Protein AF-A0AAX2ADD1-F1 (afdb_monomer_lite)

Structure (mmCIF, N/CA/C/O backbone):
data_AF-A0AAX2ADD1-F1
#
_entry.id   AF-A0AAX2ADD1-F1
#
loop_
_atom_site.group_PDB
_atom_site.id
_atom_site.type_symbol
_atom_site.label_atom_id
_atom_site.label_alt_id
_atom_site.label_comp_id
_atom_site.label_asym_id
_atom_site.label_entity_id
_atom_site.label_seq_id
_atom_site.pdbx_PDB_ins_code
_atom_site.Cartn_x
_atom_site.Cartn_y
_atom_site.Cartn_z
_atom_site.occupancy
_atom_site.B_iso_or_equiv
_atom_site.auth_seq_id
_atom_site.auth_comp_id
_atom_site.auth_asym_id
_atom_site.auth_atom_id
_atom_site.pdbx_PDB_model_num
ATOM 1 N N . MET A 1 1 ? -3.165 7.333 -12.912 1.00 84.62 1 MET A N 1
ATOM 2 C CA . MET A 1 1 ? -3.119 6.633 -11.613 1.00 84.62 1 MET A CA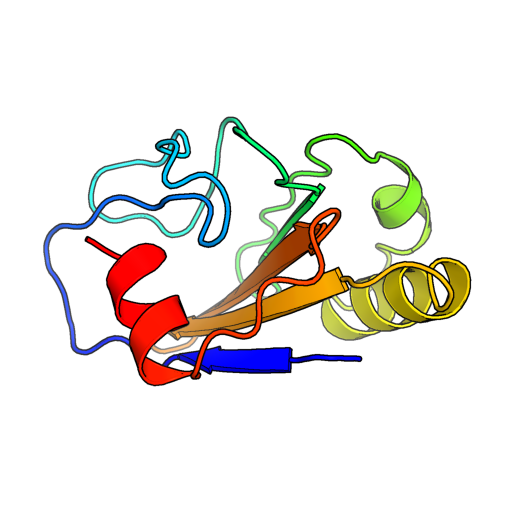 1
ATOM 3 C C . MET A 1 1 ? -4.334 7.011 -10.775 1.00 84.62 1 MET A C 1
ATOM 5 O O . MET A 1 1 ? -4.574 8.200 -10.588 1.00 84.62 1 MET A O 1
ATOM 9 N N . ASN A 1 2 ? -5.094 6.024 -10.297 1.00 89.06 2 ASN A N 1
ATOM 10 C CA . ASN A 1 2 ? -6.143 6.224 -9.296 1.00 89.06 2 ASN A CA 1
ATOM 11 C C . ASN A 1 2 ? -5.482 6.269 -7.910 1.00 89.06 2 ASN A C 1
ATOM 13 O O . ASN A 1 2 ? -5.064 5.235 -7.395 1.00 89.06 2 ASN A O 1
ATOM 17 N N . LYS A 1 3 ? -5.314 7.474 -7.355 1.00 94.56 3 LYS A N 1
ATOM 18 C CA . LYS A 1 3 ? -4.588 7.696 -6.101 1.00 94.56 3 LYS A CA 1
ATOM 19 C C . LYS A 1 3 ? -5.454 8.406 -5.071 1.00 94.56 3 LYS A C 1
ATOM 21 O O . LYS A 1 3 ? -6.091 9.409 -5.396 1.00 94.56 3 LYS A O 1
ATOM 26 N N . ILE A 1 4 ? -5.371 7.958 -3.824 1.00 95.81 4 ILE A N 1
ATOM 27 C CA . ILE A 1 4 ? -5.872 8.686 -2.656 1.00 95.81 4 ILE A CA 1
ATOM 28 C C . ILE A 1 4 ? -4.719 9.078 -1.730 1.00 95.81 4 ILE A C 1
ATOM 30 O O . ILE A 1 4 ? -3.704 8.390 -1.677 1.00 95.81 4 ILE A O 1
ATOM 34 N N . VAL A 1 5 ? -4.885 10.177 -0.995 1.00 95.81 5 VAL A N 1
ATOM 35 C CA . VAL A 1 5 ? -3.906 10.653 -0.009 1.00 95.81 5 VAL A CA 1
ATOM 36 C C . VAL A 1 5 ? -4.578 10.685 1.357 1.00 95.81 5 VAL A C 1
ATOM 38 O O . VAL A 1 5 ? -5.594 11.362 1.520 1.00 95.81 5 VAL A O 1
ATOM 41 N N . ILE A 1 6 ? -4.006 9.984 2.331 1.00 94.31 6 ILE A N 1
ATOM 42 C CA . ILE A 1 6 ? -4.477 9.942 3.716 1.00 94.31 6 ILE A CA 1
ATOM 43 C C . ILE A 1 6 ? -3.420 10.600 4.601 1.00 94.31 6 ILE A C 1
ATOM 45 O O . ILE A 1 6 ? -2.219 10.355 4.484 1.00 94.31 6 ILE A O 1
ATOM 49 N N . LYS A 1 7 ? -3.895 11.455 5.504 1.00 92.00 7 LYS A N 1
ATOM 50 C CA . LYS A 1 7 ? -3.076 12.139 6.508 1.00 92.00 7 LYS A CA 1
ATOM 51 C C . LYS A 1 7 ? -3.562 11.694 7.880 1.00 92.00 7 LYS A C 1
ATOM 53 O O . LYS A 1 7 ? -4.427 12.373 8.449 1.00 92.00 7 LYS A O 1
ATOM 58 N N . PRO A 1 8 ? -3.107 10.527 8.369 1.00 83.75 8 PRO A N 1
ATOM 59 C CA . PRO A 1 8 ? -3.627 9.961 9.599 1.00 83.75 8 PRO A CA 1
ATOM 60 C C . PRO A 1 8 ? -3.418 10.949 10.750 1.00 83.75 8 PRO A C 1
ATOM 62 O O . PRO A 1 8 ? -2.361 11.557 10.917 1.00 83.75 8 PRO A O 1
ATOM 65 N N . LYS A 1 9 ? -4.457 11.140 11.564 1.00 78.38 9 LYS A N 1
ATOM 66 C CA . LYS A 1 9 ? -4.306 11.847 12.843 1.00 78.38 9 LYS A CA 1
ATOM 67 C C . LYS A 1 9 ? -3.517 10.929 13.765 1.00 78.38 9 LYS A C 1
ATOM 69 O O . LYS A 1 9 ? -3.833 9.748 13.797 1.00 78.38 9 LYS A O 1
ATOM 74 N N . SER A 1 10 ? -2.553 11.460 14.521 1.00 64.19 10 SER A N 1
ATOM 75 C CA . SER A 1 10 ? -1.634 10.672 15.357 1.00 64.19 10 SER A CA 1
ATOM 76 C C . SER A 1 10 ? -2.328 9.530 16.121 1.00 64.19 10 SER A C 1
ATOM 78 O O . SER A 1 10 ? -2.942 9.714 17.176 1.00 64.19 10 SER A O 1
ATOM 80 N N . GLN A 1 11 ? -2.243 8.322 15.565 1.00 65.38 11 GLN A N 1
ATOM 81 C CA . GLN A 1 11 ? -2.811 7.110 16.137 1.00 65.38 11 GLN A CA 1
ATOM 82 C C . GLN A 1 11 ? -1.681 6.332 16.797 1.00 65.38 11 GLN A C 1
ATOM 84 O O . GLN A 1 11 ? -0.681 6.002 16.175 1.00 65.38 11 GLN A O 1
ATOM 89 N N . LYS A 1 12 ? -1.834 6.042 18.095 1.00 72.00 12 LYS A N 1
ATOM 90 C CA . LYS A 1 12 ? -0.834 5.267 18.847 1.00 72.00 12 LYS A CA 1
ATOM 91 C C . LYS A 1 12 ? -0.857 3.778 18.510 1.00 72.00 12 LYS A C 1
ATOM 93 O O . LYS A 1 12 ? 0.121 3.102 18.810 1.00 72.00 12 LYS A O 1
ATOM 98 N N . LYS A 1 13 ? -1.986 3.278 17.989 1.00 87.94 13 LYS A N 1
ATOM 99 C CA . LYS A 1 13 ? -2.156 1.897 17.546 1.00 87.94 13 LYS A CA 1
ATOM 100 C C . LYS A 1 13 ? -3.119 1.793 16.370 1.00 87.94 13 LYS A C 1
ATOM 102 O O . LYS A 1 13 ? -4.183 2.405 16.445 1.00 87.94 13 LYS A O 1
ATOM 107 N N . PHE A 1 14 ? -2.759 1.004 15.365 1.00 91.75 14 PHE A N 1
ATOM 108 C CA . PHE A 1 14 ? -3.601 0.669 14.220 1.00 91.75 14 PHE A CA 1
ATOM 109 C C . PHE A 1 14 ? -3.172 -0.661 13.581 1.00 91.75 14 PHE A C 1
ATOM 111 O O . PHE A 1 14 ? -2.089 -1.188 13.830 1.00 91.75 14 PHE A O 1
ATOM 118 N N . SER A 1 15 ? -4.035 -1.217 12.745 1.00 93.56 15 SER A N 1
ATOM 119 C CA . SER A 1 15 ? -3.746 -2.329 11.841 1.00 93.56 15 SER A CA 1
ATOM 120 C C . SER A 1 15 ? -4.143 -1.949 10.420 1.00 93.56 15 SER A C 1
ATOM 122 O O . SER A 1 15 ? -5.120 -1.222 10.221 1.00 93.56 15 SER A O 1
ATOM 124 N N . LEU A 1 16 ? -3.409 -2.475 9.444 1.00 95.12 16 LEU A N 1
ATOM 125 C CA . LEU A 1 16 ? -3.694 -2.258 8.031 1.00 95.12 16 LEU A CA 1
ATOM 126 C C . LEU A 1 16 ? -4.516 -3.410 7.445 1.00 95.12 16 LEU A C 1
ATOM 128 O O . LEU A 1 16 ? -4.390 -4.565 7.858 1.00 95.12 16 LEU A O 1
ATOM 132 N N . TYR A 1 17 ? -5.381 -3.095 6.486 1.00 96.31 17 TYR A N 1
ATOM 133 C CA . TYR A 1 17 ? -6.272 -4.057 5.837 1.00 96.31 17 TYR A CA 1
ATOM 134 C C . TYR A 1 17 ? -6.395 -3.766 4.344 1.00 96.31 17 TYR A C 1
ATOM 136 O O . TYR A 1 17 ? -6.385 -2.611 3.937 1.00 96.31 17 TYR A O 1
ATOM 144 N N . CYS A 1 18 ? -6.608 -4.789 3.519 1.00 95.69 18 CYS A N 1
ATOM 145 C CA . CYS A 1 18 ? -6.989 -4.580 2.124 1.00 95.69 18 CYS A CA 1
ATOM 146 C C . CYS A 1 18 ? -8.352 -3.849 2.052 1.00 95.69 18 CYS A C 1
ATOM 148 O O . CYS A 1 18 ? -9.336 -4.355 2.602 1.00 95.69 18 CYS A O 1
ATOM 150 N N . PRO A 1 19 ? -8.474 -2.702 1.354 1.00 95.75 19 PRO A N 1
ATOM 151 C CA . PRO A 1 19 ? -9.737 -1.956 1.279 1.00 95.75 19 PRO A CA 1
ATOM 152 C C . PRO A 1 19 ? -10.878 -2.713 0.581 1.00 95.75 19 PRO A C 1
ATOM 154 O O . PRO A 1 19 ? -12.058 -2.477 0.866 1.00 95.75 19 PRO A O 1
ATOM 157 N N . PHE A 1 20 ? -10.531 -3.619 -0.337 1.00 95.12 20 PHE A N 1
ATOM 158 C CA . PHE A 1 20 ? -11.492 -4.360 -1.154 1.00 95.12 20 PHE A CA 1
ATOM 159 C C . PHE A 1 20 ? -11.946 -5.656 -0.483 1.00 95.12 20 PHE A C 1
ATOM 161 O O . PHE A 1 20 ? -13.148 -5.902 -0.402 1.00 95.12 20 PHE A O 1
ATOM 168 N N . THR A 1 21 ? -11.014 -6.442 0.065 1.00 94.50 21 THR A N 1
ATOM 169 C CA . THR A 1 21 ? -11.327 -7.751 0.665 1.00 94.50 21 THR A CA 1
ATOM 170 C C . THR A 1 21 ? -11.513 -7.696 2.181 1.00 94.50 21 THR A C 1
ATOM 172 O O . THR A 1 21 ? -12.055 -8.631 2.770 1.00 94.50 21 THR A O 1
ATOM 175 N N . ASN A 1 22 ? -11.114 -6.590 2.825 1.00 93.25 22 ASN A N 1
ATOM 176 C CA . ASN A 1 22 ? -11.150 -6.403 4.275 1.00 93.25 22 ASN A CA 1
ATOM 177 C C . ASN A 1 22 ? -10.267 -7.407 5.053 1.00 93.25 22 ASN A C 1
ATOM 179 O O . ASN A 1 22 ? -10.435 -7.583 6.263 1.00 93.25 22 ASN A O 1
ATOM 183 N N . GLU A 1 23 ? -9.330 -8.064 4.367 1.00 95.12 23 GLU A N 1
ATOM 184 C CA . GLU A 1 23 ? -8.340 -8.958 4.965 1.00 95.12 23 GLU A CA 1
ATOM 185 C C . GLU A 1 23 ? -7.229 -8.161 5.641 1.00 95.12 23 GLU A C 1
ATOM 187 O O . GLU A 1 23 ? -6.811 -7.115 5.145 1.00 95.12 23 GLU A O 1
ATOM 192 N N . LYS A 1 24 ? -6.775 -8.641 6.803 1.00 94.81 24 LYS A N 1
ATOM 193 C CA . LYS A 1 24 ? -5.728 -7.981 7.585 1.00 94.81 24 LYS A CA 1
ATOM 194 C C . LYS A 1 24 ? -4.374 -8.171 6.902 1.00 94.81 24 LYS A C 1
ATOM 196 O O . LYS A 1 24 ? -4.008 -9.300 6.592 1.00 94.81 24 LYS A O 1
ATOM 201 N N . LEU A 1 25 ? -3.642 -7.077 6.733 1.00 94.44 25 LEU A N 1
ATOM 202 C CA . LEU A 1 25 ? -2.246 -7.071 6.302 1.00 94.44 25 LEU A CA 1
ATOM 203 C C . LEU A 1 25 ? -1.364 -7.302 7.533 1.00 94.44 25 LEU A C 1
ATOM 205 O O . LEU A 1 25 ? -1.709 -6.886 8.647 1.00 94.44 25 LEU A O 1
ATOM 209 N N . TYR A 1 26 ? -0.248 -8.000 7.364 1.00 91.62 26 TYR A N 1
ATOM 210 C CA . TYR A 1 26 ? 0.658 -8.253 8.475 1.00 91.62 26 TYR A CA 1
ATOM 211 C C . TYR A 1 26 ? 1.568 -7.039 8.673 1.00 91.62 26 TYR A C 1
ATOM 213 O O . TYR A 1 26 ? 2.537 -6.845 7.945 1.00 91.62 26 TYR A O 1
ATOM 221 N N . ASN A 1 27 ? 1.226 -6.205 9.652 1.00 92.25 27 ASN A N 1
ATOM 222 C CA . ASN A 1 27 ? 1.986 -5.031 10.066 1.00 92.25 27 ASN A CA 1
ATOM 223 C C . ASN A 1 27 ? 2.096 -4.986 11.599 1.00 92.25 27 ASN A C 1
ATOM 225 O O . ASN A 1 27 ? 1.231 -5.516 12.308 1.00 92.25 27 ASN A O 1
ATOM 229 N N . ASP A 1 28 ? 3.136 -4.332 12.115 1.00 88.44 28 ASP A N 1
ATOM 230 C CA . ASP A 1 28 ? 3.217 -4.023 13.544 1.00 88.44 28 ASP A CA 1
ATOM 231 C C . ASP A 1 28 ? 2.129 -3.012 13.928 1.00 88.44 28 ASP A C 1
ATOM 233 O O . ASP A 1 28 ? 1.802 -2.116 13.152 1.00 88.44 28 ASP A O 1
ATOM 237 N N . ASP A 1 29 ? 1.615 -3.117 15.159 1.00 81.94 29 ASP A N 1
ATOM 238 C CA . ASP A 1 29 ? 0.485 -2.352 15.727 1.00 81.94 29 ASP A CA 1
ATOM 239 C C . ASP A 1 29 ? 0.615 -0.812 15.664 1.00 81.94 29 ASP A C 1
ATOM 241 O O . ASP A 1 29 ? -0.245 -0.108 16.180 1.00 81.94 29 ASP A O 1
ATOM 245 N N . SER A 1 30 ? 1.686 -0.266 15.102 1.00 84.44 30 SER A N 1
ATOM 246 C CA . SER A 1 30 ? 1.964 1.164 14.963 1.00 84.44 30 SER A CA 1
ATOM 247 C C . SER A 1 30 ? 2.907 1.459 13.791 1.00 84.44 30 SER A C 1
ATOM 249 O O . SER A 1 30 ? 3.606 2.468 13.819 1.00 84.44 30 SER A O 1
ATOM 251 N N . SER A 1 31 ? 2.991 0.550 12.820 1.00 88.31 31 SER A N 1
ATOM 252 C CA . SER A 1 31 ? 3.866 0.667 11.656 1.00 88.31 31 SER A CA 1
ATOM 253 C C . SER A 1 31 ? 3.048 0.612 10.376 1.00 88.31 31 SER A C 1
ATOM 255 O O . SER A 1 31 ? 2.115 -0.187 10.256 1.00 88.31 31 SER A O 1
ATOM 257 N N . PHE A 1 32 ? 3.422 1.457 9.421 1.00 90.81 32 PHE A N 1
ATOM 258 C CA . PHE A 1 32 ? 2.900 1.417 8.060 1.00 90.81 32 PHE A CA 1
ATOM 259 C C . PHE A 1 32 ? 3.658 0.419 7.168 1.00 90.81 32 PHE A C 1
ATOM 261 O O . PHE A 1 32 ? 3.257 0.190 6.032 1.00 90.81 32 PHE A O 1
ATOM 268 N N . GLU A 1 33 ? 4.716 -0.212 7.679 1.00 90.38 33 GLU A N 1
ATOM 269 C CA . GLU A 1 33 ? 5.433 -1.283 6.986 1.00 90.38 33 GLU A CA 1
ATOM 270 C C . GLU A 1 33 ? 4.595 -2.568 6.967 1.00 90.38 33 GLU A C 1
ATOM 272 O O . GLU A 1 33 ? 4.166 -3.064 8.014 1.00 90.38 33 GLU A O 1
ATOM 277 N N . ILE A 1 34 ? 4.366 -3.116 5.773 1.00 90.44 34 ILE A N 1
ATOM 278 C CA . ILE A 1 34 ? 3.656 -4.384 5.582 1.00 90.44 34 ILE A CA 1
ATOM 279 C C . ILE A 1 34 ? 4.684 -5.487 5.373 1.00 90.44 34 ILE A C 1
ATOM 281 O O . ILE A 1 34 ? 5.342 -5.541 4.343 1.00 90.44 34 ILE A O 1
ATOM 285 N N . TYR A 1 35 ? 4.789 -6.392 6.337 1.00 85.94 35 TYR A N 1
ATOM 286 C CA . TYR A 1 35 ? 5.707 -7.529 6.285 1.00 85.94 35 TYR A CA 1
ATOM 287 C C . TYR A 1 35 ? 5.143 -8.718 5.495 1.00 85.94 35 TYR A C 1
ATOM 289 O O . TYR A 1 35 ? 5.906 -9.573 5.054 1.00 85.94 35 TYR A O 1
ATOM 297 N N . GLU A 1 36 ? 3.816 -8.805 5.360 1.00 86.19 36 GLU A N 1
ATOM 298 C CA . GLU A 1 36 ? 3.137 -9.801 4.525 1.00 86.19 36 GLU A CA 1
ATOM 299 C C . GLU A 1 36 ? 1.791 -9.251 4.025 1.00 86.19 36 GLU A C 1
ATOM 301 O O . GLU A 1 36 ? 0.970 -8.740 4.799 1.00 86.19 36 GLU A O 1
ATOM 306 N N . GLY A 1 37 ? 1.575 -9.352 2.715 1.00 86.62 37 GLY A N 1
ATOM 307 C CA . GLY A 1 37 ? 0.339 -8.952 2.052 1.00 86.62 37 GLY A CA 1
ATOM 308 C C . GLY A 1 37 ? -0.829 -9.919 2.265 1.00 86.62 37 GLY A C 1
ATOM 309 O O . GLY A 1 37 ? -0.649 -11.082 2.610 1.00 86.62 37 GLY A O 1
ATOM 310 N N . ALA A 1 38 ? -2.049 -9.446 2.008 1.00 89.44 38 ALA A N 1
ATOM 311 C CA . ALA A 1 38 ? -3.261 -10.264 1.967 1.00 89.44 38 ALA A CA 1
ATOM 312 C C . ALA A 1 38 ? -4.286 -9.666 0.989 1.00 89.44 38 ALA A C 1
ATOM 314 O O . ALA A 1 38 ? -4.260 -8.463 0.705 1.00 89.44 38 ALA A O 1
ATOM 315 N N . GLY A 1 39 ? -5.202 -10.497 0.490 1.00 90.31 39 GLY A N 1
ATOM 316 C CA . GLY A 1 39 ? -6.190 -10.099 -0.511 1.00 90.31 39 GLY A CA 1
ATOM 317 C C . GLY A 1 39 ? -5.550 -9.569 -1.788 1.00 90.31 39 GLY A C 1
ATOM 318 O O . GLY A 1 39 ? -4.553 -10.104 -2.268 1.00 90.31 39 GLY A O 1
ATOM 319 N N . ASN A 1 40 ? -6.090 -8.468 -2.303 1.00 92.00 40 ASN A N 1
ATOM 320 C CA . ASN A 1 40 ? -5.651 -7.877 -3.568 1.00 92.00 40 ASN A CA 1
ATOM 321 C C . ASN A 1 40 ? -4.457 -6.924 -3.409 1.00 92.00 40 ASN A C 1
ATOM 323 O O . ASN A 1 40 ? -4.337 -5.935 -4.130 1.00 92.00 40 ASN A O 1
ATOM 327 N N . TYR A 1 41 ? -3.617 -7.159 -2.409 1.00 93.88 41 TYR A N 1
ATOM 328 C CA . TYR A 1 41 ? -2.411 -6.381 -2.175 1.00 93.88 41 TYR A CA 1
ATOM 329 C C . TYR A 1 41 ? -1.374 -6.633 -3.279 1.00 93.88 41 TYR A C 1
ATOM 331 O O . TYR A 1 41 ? -1.122 -7.781 -3.651 1.00 93.88 41 TYR A O 1
ATOM 339 N N . LEU A 1 42 ? -0.786 -5.551 -3.794 1.00 93.56 42 LEU A N 1
ATOM 340 C CA . LEU A 1 42 ? 0.233 -5.594 -4.840 1.00 93.56 42 LEU A CA 1
ATOM 341 C C . LEU A 1 42 ? 1.608 -5.225 -4.304 1.00 93.56 42 LEU A C 1
ATOM 343 O O . LEU A 1 42 ? 2.535 -5.981 -4.532 1.00 93.56 42 LEU A O 1
ATOM 347 N N . PHE A 1 43 ? 1.743 -4.089 -3.620 1.00 93.25 43 PHE A N 1
ATOM 348 C CA . PHE A 1 43 ? 3.037 -3.597 -3.145 1.00 93.25 43 PHE A CA 1
ATOM 349 C C . PHE A 1 43 ? 2.884 -2.620 -1.979 1.00 93.25 43 PHE A C 1
ATOM 351 O O . PHE A 1 43 ? 1.827 -1.996 -1.813 1.00 93.25 43 PHE A O 1
ATOM 358 N N . SER A 1 44 ? 3.972 -2.407 -1.241 1.00 92.38 44 SER A N 1
ATOM 359 C CA . SER A 1 44 ? 4.150 -1.267 -0.348 1.00 92.38 44 SER A CA 1
ATOM 360 C C . SER A 1 44 ? 5.570 -0.723 -0.402 1.00 92.38 44 SER A C 1
ATOM 362 O O . SER A 1 44 ? 6.542 -1.462 -0.540 1.00 92.38 44 SER A O 1
ATOM 364 N N . ILE A 1 45 ? 5.691 0.599 -0.368 1.00 90.94 45 ILE A N 1
ATOM 365 C CA . ILE A 1 45 ? 6.949 1.296 -0.620 1.00 90.94 45 ILE A CA 1
ATOM 366 C C . ILE A 1 45 ? 7.024 2.533 0.273 1.00 90.94 45 ILE A C 1
ATOM 368 O O . ILE A 1 45 ? 6.035 3.245 0.417 1.00 90.94 45 ILE A O 1
ATOM 372 N N . CYS A 1 46 ? 8.195 2.812 0.832 1.00 88.31 46 CYS A N 1
ATOM 373 C CA . CYS A 1 46 ? 8.488 4.005 1.621 1.00 88.31 46 CYS A CA 1
ATOM 374 C C . CYS A 1 46 ? 9.672 4.753 1.006 1.00 88.31 46 CYS A C 1
ATOM 376 O O . CYS A 1 46 ? 10.723 4.156 0.767 1.00 88.31 46 CYS A O 1
ATOM 378 N N . GLU A 1 47 ? 9.518 6.051 0.749 1.00 80.12 47 GLU A N 1
ATOM 379 C CA . GLU A 1 47 ? 10.576 6.860 0.120 1.00 80.12 47 GLU A CA 1
ATOM 380 C C . GLU A 1 47 ? 11.707 7.151 1.111 1.00 80.12 47 GLU A C 1
ATOM 382 O O . GLU A 1 47 ? 12.875 6.931 0.791 1.00 80.12 47 GLU A O 1
ATOM 387 N N . ASP A 1 48 ? 11.368 7.545 2.336 1.00 73.50 48 ASP A N 1
ATOM 388 C CA . ASP A 1 48 ? 12.346 8.039 3.312 1.00 73.50 48 ASP A CA 1
ATOM 389 C C . ASP A 1 48 ? 12.979 6.929 4.166 1.00 73.50 48 ASP A C 1
ATOM 391 O O . ASP A 1 48 ? 14.139 7.025 4.575 1.00 73.50 48 ASP A O 1
ATOM 395 N N . CYS A 1 49 ? 12.252 5.832 4.390 1.00 71.81 49 CYS A N 1
ATOM 396 C CA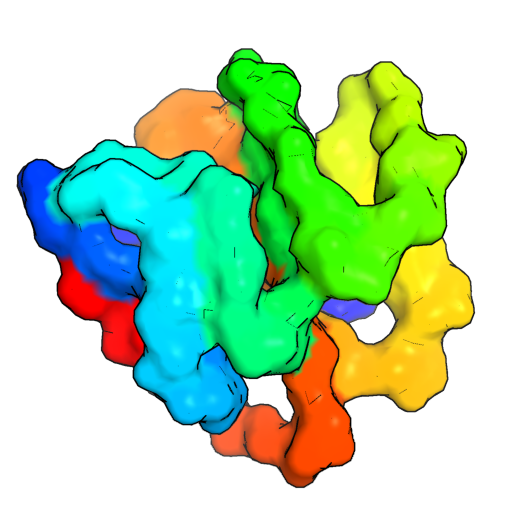 . CYS A 1 49 ? 12.676 4.744 5.272 1.00 71.81 49 CYS A CA 1
ATOM 397 C C . CYS A 1 49 ? 13.283 3.526 4.552 1.00 71.81 49 CYS A C 1
ATOM 399 O O . CYS A 1 49 ? 13.654 2.553 5.208 1.00 71.81 49 CYS A O 1
ATOM 401 N N . LEU A 1 50 ? 13.439 3.580 3.218 1.00 69.94 50 LEU A N 1
ATOM 402 C CA . LEU A 1 50 ? 13.986 2.498 2.371 1.00 69.94 50 LEU A CA 1
ATOM 403 C C . LEU A 1 50 ? 13.241 1.156 2.503 1.00 69.94 50 LEU A C 1
ATOM 405 O O . LEU A 1 50 ? 13.791 0.100 2.183 1.00 69.94 50 LEU A O 1
ATOM 409 N N . PHE A 1 51 ? 11.997 1.196 2.979 1.00 77.94 51 PHE A N 1
ATOM 410 C CA . PHE A 1 51 ? 11.140 0.026 3.069 1.00 77.94 51 PHE A CA 1
ATOM 411 C C . PHE A 1 51 ? 10.505 -0.271 1.709 1.00 77.94 51 PHE A C 1
ATOM 413 O O . PHE A 1 51 ? 9.995 0.628 1.036 1.00 77.94 51 PHE A O 1
ATOM 420 N N . PHE A 1 52 ? 10.522 -1.541 1.319 1.00 80.50 52 PHE A N 1
ATOM 421 C CA . PHE A 1 52 ? 9.962 -2.006 0.062 1.00 80.50 52 PHE A CA 1
ATOM 422 C C . PHE A 1 52 ? 9.463 -3.443 0.216 1.00 80.50 52 PHE A C 1
ATOM 424 O O . PHE A 1 52 ? 10.195 -4.308 0.701 1.00 80.50 52 PHE A O 1
ATOM 431 N N . ASP A 1 53 ? 8.247 -3.687 -0.256 1.00 81.75 53 ASP A N 1
ATOM 432 C CA . ASP A 1 53 ? 7.643 -5.004 -0.383 1.00 81.75 53 ASP A CA 1
ATOM 433 C C . ASP A 1 53 ? 6.885 -5.091 -1.716 1.00 81.75 53 ASP A C 1
ATOM 435 O O . ASP A 1 53 ? 5.967 -4.309 -1.980 1.00 81.75 53 ASP A O 1
ATOM 439 N N . ALA A 1 54 ? 7.278 -6.039 -2.570 1.00 75.94 54 ALA A N 1
ATOM 440 C CA . ALA A 1 54 ? 6.675 -6.252 -3.886 1.00 75.94 54 ALA A CA 1
ATOM 441 C C . ALA A 1 54 ? 5.400 -7.110 -3.853 1.00 75.94 54 ALA A C 1
ATOM 443 O O . ALA A 1 54 ? 4.875 -7.445 -4.913 1.00 75.94 54 ALA A O 1
ATOM 444 N N . GLY A 1 55 ? 4.909 -7.482 -2.664 1.00 77.56 55 GLY A N 1
ATOM 445 C CA . GLY A 1 55 ? 3.685 -8.253 -2.478 1.00 77.56 55 GLY A CA 1
ATOM 446 C C . GLY A 1 55 ? 3.520 -9.422 -3.445 1.00 77.56 55 GLY A C 1
ATOM 447 O O . GLY A 1 55 ? 4.287 -10.379 -3.420 1.00 77.56 55 GLY A O 1
ATOM 448 N N . ASN A 1 56 ? 2.476 -9.353 -4.274 1.00 68.19 56 ASN A N 1
ATOM 449 C CA . ASN A 1 56 ? 2.152 -10.381 -5.267 1.00 68.19 56 ASN A CA 1
ATOM 450 C C . ASN A 1 56 ? 2.706 -10.068 -6.673 1.00 68.19 56 ASN A C 1
ATOM 452 O O . ASN A 1 56 ? 2.369 -10.777 -7.626 1.00 68.19 56 ASN A O 1
ATOM 456 N N . ASN A 1 57 ? 3.486 -8.994 -6.841 1.00 68.94 57 ASN A N 1
ATOM 457 C CA . ASN A 1 57 ? 4.002 -8.567 -8.137 1.00 68.94 57 ASN A CA 1
ATOM 458 C C . ASN A 1 57 ? 5.419 -7.961 -8.060 1.00 68.94 57 ASN A C 1
ATOM 460 O O . ASN A 1 57 ? 5.604 -6.752 -7.910 1.00 68.94 57 ASN A O 1
ATOM 464 N N . ASP A 1 58 ? 6.412 -8.813 -8.312 1.00 80.31 58 ASP A N 1
ATOM 465 C CA . ASP A 1 58 ? 7.843 -8.481 -8.331 1.00 80.31 58 ASP A CA 1
ATOM 466 C C . ASP A 1 58 ? 8.250 -7.499 -9.458 1.00 80.31 58 ASP A C 1
ATOM 468 O O . ASP A 1 58 ? 9.392 -7.044 -9.510 1.00 80.31 58 ASP A O 1
ATOM 472 N N . GLU A 1 59 ? 7.363 -7.141 -10.399 1.00 85.69 59 GLU A N 1
ATOM 473 C CA . GLU A 1 59 ? 7.70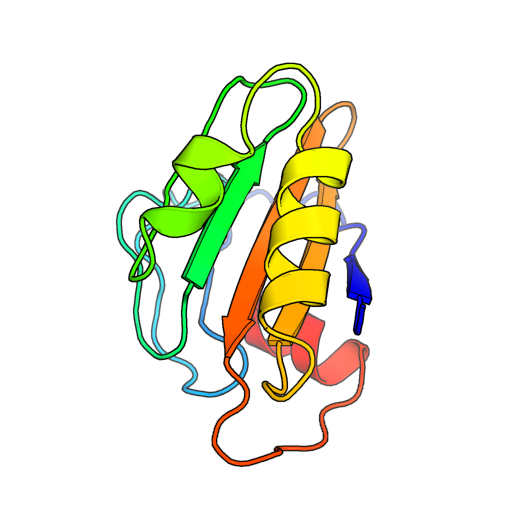2 -6.253 -11.524 1.00 85.69 59 GLU A CA 1
ATOM 474 C C . GLU A 1 59 ? 8.165 -4.874 -11.050 1.00 85.69 59 GLU A C 1
ATOM 476 O O . GLU A 1 59 ? 9.115 -4.320 -11.616 1.00 85.69 59 GLU A O 1
ATOM 481 N N . ILE A 1 60 ? 7.523 -4.343 -10.005 1.00 85.44 60 ILE A N 1
ATOM 482 C CA . ILE A 1 60 ? 7.789 -3.001 -9.483 1.00 85.44 60 ILE A CA 1
ATOM 483 C C . ILE A 1 60 ? 9.228 -2.849 -8.962 1.00 85.44 60 ILE A C 1
ATOM 485 O O . ILE A 1 60 ? 9.787 -1.751 -9.037 1.00 85.44 60 ILE A O 1
ATOM 489 N N . GLU A 1 61 ? 9.887 -3.950 -8.575 1.00 82.50 61 GLU A N 1
ATOM 490 C CA . GLU A 1 61 ? 11.316 -3.980 -8.222 1.00 82.50 61 GLU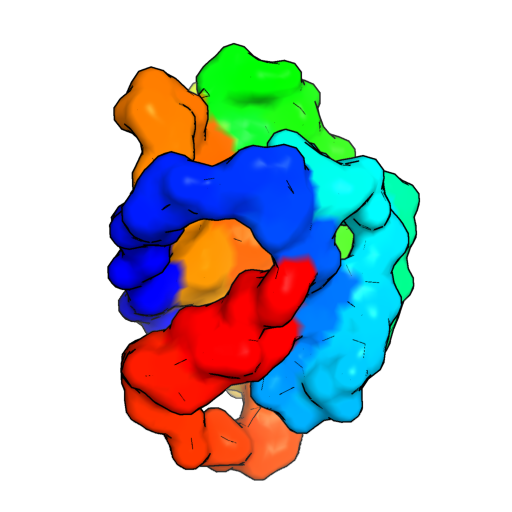 A CA 1
ATOM 491 C C . GLU A 1 61 ? 12.209 -3.487 -9.362 1.00 82.50 61 GLU A C 1
ATOM 493 O O . GLU A 1 61 ? 13.206 -2.804 -9.138 1.00 82.50 61 GLU A O 1
ATOM 498 N N . ASN A 1 62 ? 11.840 -3.776 -10.612 1.00 85.31 62 ASN A N 1
ATOM 499 C CA . ASN A 1 62 ? 12.629 -3.373 -11.777 1.00 85.31 62 ASN A CA 1
ATOM 500 C C . ASN A 1 62 ? 12.568 -1.860 -12.034 1.00 85.31 62 ASN A C 1
ATOM 502 O O . ASN A 1 62 ? 13.399 -1.317 -12.776 1.00 85.31 62 ASN A O 1
ATOM 506 N N . TYR A 1 63 ? 11.578 -1.177 -11.454 1.00 85.00 63 TYR A N 1
ATOM 507 C CA . TYR A 1 63 ? 11.402 0.270 -11.567 1.00 85.00 63 TYR A CA 1
ATOM 508 C C . TYR A 1 63 ? 11.976 1.027 -10.378 1.00 85.00 63 TYR A C 1
ATOM 510 O O . TYR A 1 63 ? 12.272 2.217 -10.515 1.00 85.00 63 TYR A O 1
ATOM 518 N N . TRP A 1 64 ? 12.196 0.338 -9.259 1.00 78.88 64 TRP A N 1
ATOM 519 C CA . TRP A 1 64 ? 12.826 0.890 -8.073 1.00 78.88 64 TRP A CA 1
ATOM 520 C C . TRP A 1 64 ? 14.314 1.175 -8.327 1.00 78.88 64 TRP A C 1
ATOM 522 O O . TRP A 1 64 ? 15.147 0.273 -8.412 1.00 78.88 64 TRP A O 1
ATOM 532 N N . LYS A 1 65 ? 14.647 2.460 -8.502 1.00 74.06 65 LYS A N 1
ATOM 533 C CA . LYS A 1 65 ? 16.030 2.943 -8.663 1.00 74.06 65 LYS A CA 1
ATOM 534 C C . LYS A 1 65 ? 16.358 4.029 -7.649 1.00 74.06 65 LYS A C 1
ATOM 536 O O . LYS A 1 65 ? 17.151 3.785 -6.752 1.00 74.06 65 LYS A O 1
ATOM 541 N N . ASP A 1 66 ? 15.712 5.188 -7.796 1.00 73.88 66 ASP A N 1
ATOM 542 C CA . ASP A 1 66 ? 16.019 6.399 -7.021 1.00 73.88 66 ASP A CA 1
ATOM 543 C C . ASP A 1 66 ? 14.768 7.106 -6.455 1.00 73.88 66 ASP A C 1
ATOM 545 O O . ASP A 1 66 ? 14.906 8.005 -5.634 1.00 73.88 66 ASP A O 1
ATOM 549 N N . SER A 1 67 ? 13.553 6.739 -6.892 1.00 86.19 67 SER A N 1
ATOM 550 C CA . SER A 1 67 ? 12.299 7.353 -6.428 1.00 86.19 67 SER A CA 1
ATOM 551 C C . SER A 1 67 ? 11.153 6.347 -6.390 1.00 86.19 67 SER A C 1
ATOM 553 O O . SER A 1 67 ? 10.896 5.636 -7.368 1.00 86.19 67 SER A O 1
ATOM 555 N N . ALA A 1 68 ? 10.430 6.346 -5.268 1.00 87.00 68 ALA A N 1
ATOM 556 C CA . ALA A 1 68 ? 9.231 5.544 -5.069 1.00 87.00 68 ALA A CA 1
ATOM 557 C C . ALA A 1 68 ? 8.122 5.890 -6.035 1.00 87.00 68 ALA A C 1
ATOM 559 O O . ALA A 1 68 ? 7.560 5.014 -6.694 1.00 87.00 68 ALA A O 1
ATOM 560 N N . LEU A 1 69 ? 7.849 7.183 -6.150 1.00 89.69 69 LEU A N 1
ATOM 561 C CA . LEU A 1 69 ? 6.777 7.667 -6.988 1.00 89.69 69 LEU A CA 1
ATOM 562 C C . LEU A 1 69 ? 7.019 7.300 -8.454 1.00 89.69 69 LEU A C 1
ATOM 564 O O . LEU A 1 69 ? 6.109 6.790 -9.101 1.00 89.69 69 LEU A O 1
ATOM 568 N N . GLU A 1 70 ? 8.245 7.466 -8.962 1.00 90.44 70 GLU A N 1
ATOM 569 C CA . GLU A 1 70 ? 8.556 7.077 -10.343 1.00 90.44 70 GLU A CA 1
ATOM 570 C C . GLU A 1 70 ? 8.373 5.575 -10.596 1.00 90.44 70 GLU A C 1
ATOM 572 O O . GLU A 1 70 ? 7.945 5.181 -11.686 1.00 90.44 70 GLU A O 1
ATOM 577 N N . ALA A 1 71 ? 8.728 4.731 -9.623 1.00 90.69 71 ALA A N 1
ATOM 578 C CA . ALA A 1 71 ? 8.567 3.287 -9.743 1.00 90.69 71 ALA A CA 1
ATOM 579 C C . ALA A 1 71 ? 7.083 2.902 -9.828 1.00 90.69 71 ALA A C 1
ATOM 581 O O . ALA A 1 71 ? 6.685 2.139 -10.711 1.00 90.69 71 ALA A O 1
ATOM 582 N N . ILE A 1 72 ? 6.264 3.504 -8.964 1.00 92.50 72 ILE A N 1
ATOM 583 C CA . ILE A 1 72 ? 4.813 3.301 -8.913 1.00 92.50 72 ILE A CA 1
ATOM 584 C C . ILE A 1 72 ? 4.142 3.821 -10.183 1.00 92.50 72 ILE A C 1
ATOM 586 O O . ILE A 1 72 ? 3.297 3.137 -10.754 1.00 92.50 72 ILE A O 1
ATOM 590 N N . GLU A 1 73 ? 4.517 5.007 -10.662 1.00 93.25 73 GLU A N 1
ATOM 591 C CA . GLU A 1 73 ? 3.951 5.576 -11.887 1.00 93.25 73 GLU A CA 1
ATOM 592 C C . GLU A 1 73 ? 4.233 4.690 -13.103 1.00 93.25 73 GLU A C 1
ATOM 594 O O . GLU A 1 73 ? 3.320 4.428 -13.888 1.00 93.25 73 GLU A O 1
ATOM 599 N N . LYS A 1 74 ? 5.464 4.177 -13.236 1.00 92.56 74 LYS A N 1
ATOM 600 C CA . LYS A 1 74 ? 5.821 3.228 -14.303 1.00 92.56 74 LYS A CA 1
ATOM 601 C C . LYS A 1 74 ? 5.036 1.927 -14.195 1.00 92.56 74 LYS A C 1
ATOM 603 O O . LYS A 1 74 ? 4.522 1.457 -15.206 1.00 92.56 74 LYS A O 1
ATOM 608 N N . PHE A 1 75 ? 4.923 1.377 -12.988 1.00 92.44 75 PHE A N 1
ATOM 609 C CA . PHE A 1 75 ? 4.150 0.165 -12.740 1.00 92.44 75 PHE A CA 1
ATOM 610 C C . PHE A 1 75 ? 2.681 0.351 -13.145 1.00 92.44 75 PHE A C 1
ATOM 612 O O . PHE A 1 75 ? 2.160 -0.397 -13.967 1.00 92.44 75 PHE A O 1
ATOM 619 N N . VAL A 1 76 ? 2.026 1.406 -12.654 1.00 92.81 76 VAL A N 1
ATOM 620 C CA . VAL A 1 76 ? 0.614 1.685 -12.958 1.00 92.81 76 VAL A CA 1
ATOM 621 C C . VAL A 1 76 ? 0.390 1.979 -14.447 1.00 92.81 76 VAL A C 1
ATOM 623 O O . VAL A 1 76 ? -0.651 1.6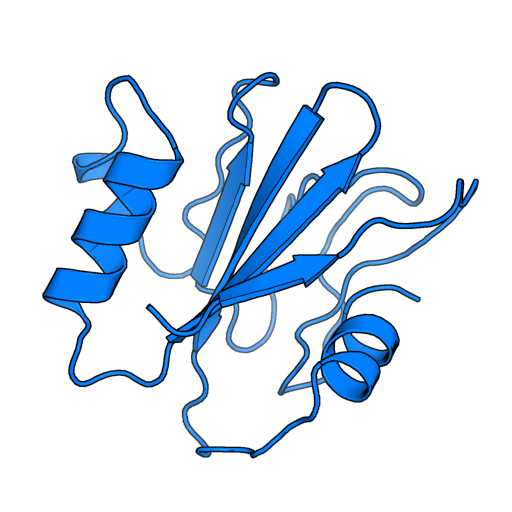13 -14.982 1.00 92.81 76 VAL A O 1
ATOM 626 N N . GLU A 1 77 ? 1.336 2.619 -15.140 1.00 93.31 77 GLU A N 1
ATOM 627 C CA . GLU A 1 77 ? 1.230 2.857 -16.589 1.00 93.31 77 GLU A CA 1
ATOM 628 C C . GLU A 1 77 ? 1.335 1.556 -17.401 1.00 93.31 77 GLU A C 1
ATOM 630 O O . GLU A 1 77 ? 0.605 1.375 -18.380 1.00 93.31 77 GLU A O 1
ATOM 635 N N . ASN A 1 78 ? 2.199 0.624 -16.987 1.00 92.88 78 ASN A N 1
ATOM 636 C CA . ASN A 1 78 ? 2.307 -0.689 -17.628 1.00 92.88 78 ASN A CA 1
ATOM 637 C C . ASN A 1 78 ? 1.067 -1.556 -17.387 1.00 92.88 78 ASN A C 1
ATOM 639 O O . ASN A 1 78 ? 0.679 -2.325 -18.267 1.00 92.88 78 ASN A O 1
ATOM 643 N N . HIS A 1 79 ? 0.404 -1.354 -16.249 1.00 91.31 79 HIS A N 1
ATOM 644 C CA . HIS A 1 79 ? -0.834 -2.025 -15.852 1.00 91.31 79 HIS A CA 1
ATOM 645 C C . HIS A 1 79 ? -2.075 -1.139 -16.022 1.00 91.31 79 HIS A C 1
ATOM 647 O O . HIS A 1 79 ? -3.051 -1.269 -15.296 1.00 91.31 79 HIS A O 1
ATOM 653 N N . LYS A 1 80 ? -2.085 -0.225 -17.000 1.00 90.00 80 LYS A N 1
ATOM 654 C CA . LYS A 1 80 ? -3.191 0.739 -17.192 1.00 90.00 80 LYS A CA 1
ATOM 655 C C . LYS A 1 80 ? -4.559 0.124 -17.517 1.00 90.00 80 LYS A C 1
ATOM 657 O O . LYS A 1 80 ? -5.570 0.815 -17.422 1.00 90.00 80 LYS A O 1
ATOM 662 N N . GLU A 1 81 ? -4.576 -1.126 -17.976 1.00 90.25 81 GLU A N 1
ATOM 663 C CA . GLU A 1 81 ? -5.805 -1.893 -18.219 1.00 90.25 81 GLU A CA 1
ATOM 664 C C . GLU A 1 81 ? -6.367 -2.479 -16.908 1.00 90.25 81 GLU A C 1
ATOM 666 O O . GLU A 1 81 ? -7.523 -2.897 -16.861 1.00 90.25 81 GLU A O 1
ATOM 671 N N . GLU A 1 82 ? -5.566 -2.495 -15.839 1.00 91.75 82 GLU A N 1
ATOM 672 C CA . GLU A 1 82 ? -5.958 -2.929 -14.505 1.00 91.75 82 GLU A CA 1
ATOM 673 C C . GLU A 1 82 ? -6.493 -1.755 -13.676 1.00 91.75 82 GLU A C 1
ATOM 675 O O . GLU A 1 82 ? -6.038 -0.610 -13.762 1.00 91.75 82 GLU A O 1
ATOM 680 N N . ASN A 1 83 ? -7.462 -2.040 -12.810 1.00 93.50 83 ASN A N 1
ATOM 681 C CA . ASN A 1 83 ? -8.015 -1.048 -11.897 1.00 93.50 83 ASN A CA 1
ATOM 682 C C . ASN A 1 83 ? -7.196 -1.016 -10.599 1.00 93.50 83 ASN A C 1
ATOM 684 O O . ASN A 1 83 ? -7.596 -1.578 -9.581 1.00 93.50 83 ASN A O 1
ATOM 688 N N . ILE A 1 84 ? -6.017 -0.398 -10.645 1.00 95.25 84 ILE A N 1
ATOM 689 C CA . ILE A 1 84 ? -5.123 -0.305 -9.484 1.00 95.25 84 ILE A CA 1
ATOM 690 C C . ILE A 1 84 ? -5.456 0.938 -8.656 1.00 95.25 84 ILE A C 1
ATOM 692 O O . ILE A 1 84 ? -5.398 2.067 -9.151 1.00 95.25 84 ILE A O 1
ATOM 696 N N . LEU A 1 85 ? -5.744 0.729 -7.373 1.00 96.44 85 LEU A N 1
ATOM 697 C CA . LEU A 1 85 ? -5.799 1.772 -6.354 1.00 96.44 85 LEU A CA 1
ATOM 698 C C . LEU A 1 85 ? -4.409 1.967 -5.745 1.00 96.44 85 LEU A C 1
ATOM 700 O O . LEU A 1 85 ? -3.800 1.013 -5.265 1.00 96.44 85 LEU A O 1
AT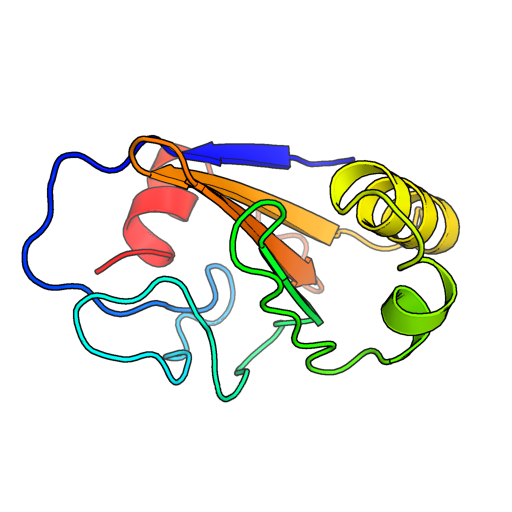OM 704 N N . VAL A 1 86 ? -3.960 3.218 -5.693 1.00 96.69 86 VAL A N 1
ATOM 705 C CA . VAL A 1 86 ? -2.769 3.625 -4.944 1.00 96.69 86 VAL A CA 1
ATOM 706 C C . VAL A 1 86 ? -3.188 4.444 -3.724 1.00 96.69 86 VAL A C 1
ATOM 708 O O . VAL A 1 86 ? -3.880 5.455 -3.852 1.00 96.69 86 VAL A O 1
ATOM 711 N N . ILE A 1 87 ? -2.766 4.024 -2.535 1.00 96.75 87 ILE A N 1
ATOM 712 C CA . ILE A 1 87 ? -2.944 4.773 -1.287 1.00 96.75 87 ILE A CA 1
ATOM 713 C C . ILE A 1 87 ? -1.607 5.398 -0.911 1.00 96.75 87 ILE A C 1
ATOM 715 O O . ILE A 1 87 ? -0.626 4.684 -0.758 1.00 96.75 87 ILE A O 1
ATOM 719 N N . GLU A 1 88 ? -1.577 6.715 -0.749 1.00 95.56 88 GLU A N 1
ATOM 720 C CA . GLU A 1 88 ? -0.440 7.465 -0.214 1.00 95.56 88 GLU A CA 1
ATOM 721 C C . GLU A 1 88 ? -0.743 7.867 1.236 1.00 95.56 88 GLU A C 1
ATOM 723 O O . GLU A 1 88 ? -1.722 8.572 1.493 1.00 95.56 88 GLU A O 1
ATOM 728 N N . ILE A 1 89 ? 0.084 7.425 2.182 1.00 93.25 89 ILE A N 1
ATOM 729 C CA . ILE A 1 89 ? 0.050 7.846 3.584 1.00 93.25 89 ILE A CA 1
ATOM 730 C C . ILE A 1 89 ? 1.173 8.852 3.806 1.00 93.25 89 ILE A C 1
ATOM 732 O O . ILE A 1 89 ? 2.336 8.534 3.577 1.00 93.25 89 ILE A O 1
ATOM 736 N N . GLN A 1 90 ? 0.824 10.044 4.286 1.00 92.19 90 GLN A N 1
ATOM 737 C CA . GLN A 1 90 ? 1.794 11.047 4.736 1.00 92.19 90 GLN A CA 1
ATOM 738 C C . GLN A 1 90 ? 1.809 11.061 6.270 1.00 92.19 90 GLN A C 1
ATOM 740 O O . GLN A 1 90 ? 0.886 11.620 6.876 1.00 92.19 90 GLN A O 1
ATOM 745 N N . ASP A 1 91 ? 2.818 10.443 6.891 1.00 87.31 91 ASP A N 1
ATOM 746 C CA . ASP A 1 91 ? 2.993 10.397 8.349 1.00 87.31 91 ASP A CA 1
ATOM 747 C C . ASP A 1 91 ? 4.231 11.192 8.783 1.00 87.31 91 ASP A C 1
ATOM 749 O O . ASP A 1 91 ? 5.366 10.744 8.678 1.00 87.31 91 ASP A O 1
ATOM 753 N N . ASN A 1 92 ? 3.998 12.391 9.319 1.00 83.81 92 ASN A N 1
ATOM 754 C CA . ASN A 1 92 ? 5.044 13.349 9.688 1.00 83.81 92 ASN A CA 1
ATOM 755 C C . ASN A 1 92 ? 5.979 13.673 8.511 1.00 83.81 92 ASN A C 1
ATOM 757 O O . ASN A 1 92 ? 5.565 14.396 7.604 1.00 83.81 92 ASN A O 1
ATOM 761 N N . ASP A 1 93 ? 7.214 13.178 8.569 1.00 82.75 93 ASP A N 1
ATOM 762 C CA . ASP A 1 93 ? 8.250 13.379 7.560 1.00 82.75 93 ASP A CA 1
ATOM 763 C C . ASP A 1 93 ? 8.344 12.194 6.581 1.00 82.75 93 ASP A C 1
ATOM 765 O O . ASP A 1 93 ? 9.038 12.323 5.580 1.00 82.75 93 ASP A O 1
ATOM 769 N N . ASP A 1 94 ? 7.633 11.087 6.835 1.00 87.19 94 ASP A N 1
ATOM 770 C CA . ASP A 1 94 ? 7.685 9.868 6.026 1.00 87.19 94 ASP A CA 1
ATOM 771 C C . ASP A 1 94 ? 6.474 9.764 5.084 1.00 87.19 94 ASP A C 1
ATOM 773 O O . ASP A 1 94 ? 5.324 10.051 5.453 1.00 87.19 94 ASP A O 1
ATOM 777 N N . THR A 1 95 ? 6.719 9.294 3.858 1.00 91.62 95 THR A N 1
ATOM 778 C CA . THR A 1 95 ? 5.658 8.948 2.900 1.00 91.62 95 THR A CA 1
ATOM 779 C C . THR A 1 95 ? 5.679 7.464 2.547 1.00 91.62 95 THR A C 1
ATOM 781 O O . THR A 1 95 ? 6.700 6.924 2.114 1.00 91.62 95 THR A O 1
ATOM 784 N N . TYR A 1 96 ? 4.518 6.822 2.686 1.00 93.12 96 TYR A N 1
ATOM 785 C CA . TYR A 1 96 ? 4.289 5.425 2.324 1.00 93.12 96 TYR A CA 1
ATOM 786 C C . TYR A 1 96 ? 3.287 5.328 1.175 1.00 93.12 96 TYR A C 1
ATOM 788 O O . TYR A 1 96 ? 2.282 6.040 1.152 1.00 93.12 96 TYR A O 1
ATOM 796 N N . TRP A 1 97 ? 3.508 4.391 0.261 1.00 94.62 97 TRP A N 1
ATOM 797 C CA . TRP A 1 97 ? 2.578 4.052 -0.807 1.00 94.62 97 TRP A CA 1
ATOM 798 C C . TRP A 1 97 ? 2.190 2.588 -0.755 1.00 94.62 97 TRP A C 1
ATOM 800 O O . TRP A 1 97 ? 3.024 1.729 -0.486 1.00 94.62 97 TRP A O 1
ATOM 810 N N . PHE A 1 98 ? 0.936 2.316 -1.097 1.00 95.25 98 PHE A N 1
ATOM 811 C CA . PHE A 1 98 ? 0.360 0.980 -1.128 1.00 95.25 98 PHE A CA 1
ATOM 812 C C . PHE A 1 98 ? -0.425 0.779 -2.417 1.00 95.25 98 PHE A C 1
ATOM 814 O O . PHE A 1 98 ? -1.238 1.632 -2.780 1.00 95.25 98 PHE A O 1
ATOM 821 N N . GLY A 1 99 ? -0.205 -0.346 -3.090 1.00 95.44 99 GLY A N 1
ATOM 822 C CA . GLY A 1 99 ? -0.926 -0.737 -4.297 1.00 95.44 99 GLY A CA 1
ATOM 823 C C . GLY A 1 99 ? -1.933 -1.846 -4.020 1.00 95.44 99 GLY A C 1
ATOM 824 O O . GLY A 1 99 ? -1.594 -2.844 -3.385 1.00 95.44 99 GLY A O 1
ATOM 825 N N . PHE A 1 100 ? -3.152 -1.700 -4.540 1.00 95.62 100 PHE A N 1
ATOM 826 C CA . PHE A 1 100 ? -4.197 -2.720 -4.464 1.00 95.62 100 PHE A CA 1
ATOM 827 C C . PHE A 1 100 ? -4.910 -2.896 -5.803 1.00 95.62 100 PHE A C 1
ATOM 829 O O . PHE A 1 100 ? -5.296 -1.911 -6.433 1.00 95.62 100 PHE A O 1
ATOM 836 N N . LEU A 1 101 ? -5.159 -4.142 -6.202 1.00 95.44 101 LEU A N 1
ATOM 837 C CA . LEU A 1 101 ? -5.936 -4.465 -7.396 1.00 95.44 101 LEU A CA 1
ATOM 838 C C . LEU A 1 101 ? -7.444 -4.463 -7.089 1.00 95.44 101 LEU A C 1
ATOM 840 O O . LEU A 1 101 ? -7.925 -5.159 -6.195 1.00 95.44 101 LEU A O 1
ATOM 844 N N . ASN A 1 102 ? -8.223 -3.696 -7.845 1.00 94.12 102 ASN A N 1
ATOM 845 C CA . ASN A 1 102 ? -9.681 -3.670 -7.751 1.00 94.12 102 ASN A CA 1
ATOM 846 C C . ASN A 1 102 ? -10.316 -4.550 -8.838 1.00 94.12 102 ASN A C 1
ATOM 848 O O . ASN A 1 102 ? -10.932 -4.045 -9.778 1.00 94.12 102 ASN A O 1
ATOM 852 N N . GLU A 1 103 ? -10.149 -5.869 -8.719 1.00 91.56 103 GLU A N 1
ATOM 853 C CA . GLU A 1 103 ? -10.656 -6.847 -9.699 1.00 91.56 103 GLU A CA 1
ATOM 854 C C . GLU A 1 103 ? -12.174 -6.735 -9.913 1.00 91.56 103 GLU A C 1
ATOM 856 O O . GLU A 1 103 ? -12.667 -6.788 -11.041 1.00 91.56 103 GLU A O 1
ATOM 861 N N . ASP A 1 104 ? -12.912 -6.499 -8.828 1.00 92.94 104 ASP A N 1
ATOM 862 C CA . ASP A 1 104 ? -14.374 -6.426 -8.821 1.00 92.94 104 ASP A CA 1
ATOM 863 C C . ASP A 1 104 ? -14.924 -5.039 -9.205 1.00 92.94 104 ASP A C 1
ATOM 865 O O . ASP A 1 104 ? -16.139 -4.838 -9.218 1.00 92.94 104 ASP A O 1
ATOM 869 N N . ASN A 1 105 ? -14.055 -4.072 -9.530 1.00 91.50 105 ASN A N 1
ATOM 870 C CA . ASN A 1 105 ? -14.424 -2.687 -9.851 1.00 91.50 105 ASN A CA 1
ATOM 871 C C . ASN A 1 105 ? -15.343 -2.044 -8.796 1.00 91.50 105 ASN A C 1
ATOM 873 O O . ASN A 1 105 ? -16.285 -1.319 -9.117 1.00 91.50 105 ASN A O 1
ATOM 877 N N . ILE A 1 106 ? -15.063 -2.312 -7.520 1.00 93.12 106 ILE A N 1
ATOM 878 C CA . ILE A 1 106 ? -15.811 -1.764 -6.391 1.00 93.12 106 ILE A CA 1
ATOM 879 C C . ILE A 1 106 ? -15.570 -0.255 -6.336 1.00 93.12 106 ILE A C 1
ATOM 881 O O . ILE A 1 106 ? -14.435 0.196 -6.171 1.00 93.12 106 ILE A O 1
ATOM 885 N N . GLU A 1 107 ? -16.639 0.530 -6.442 1.00 92.44 107 GLU A N 1
ATOM 886 C CA . GLU A 1 107 ? -16.587 1.976 -6.233 1.00 92.44 107 GLU A CA 1
ATOM 887 C C . GLU A 1 107 ? -16.650 2.276 -4.730 1.00 92.44 107 GLU A C 1
ATOM 889 O O . GLU A 1 107 ? -17.677 2.067 -4.086 1.00 92.44 107 GLU A O 1
ATOM 894 N N . LEU A 1 108 ? -15.538 2.753 -4.167 1.00 92.69 108 LEU A N 1
ATOM 895 C CA . LEU A 1 108 ? -15.441 3.215 -2.782 1.00 92.69 108 LEU A CA 1
ATOM 896 C C . LEU A 1 108 ? -15.084 4.699 -2.769 1.00 92.69 108 LEU A C 1
ATOM 898 O O . LEU A 1 108 ? -14.204 5.144 -3.510 1.00 92.69 108 LEU A O 1
ATOM 902 N N . SER A 1 109 ? -15.736 5.469 -1.904 1.00 94.31 109 SER A N 1
ATOM 903 C CA . SER A 1 109 ? -15.313 6.842 -1.629 1.00 94.31 109 SER A CA 1
ATOM 904 C C . SER A 1 109 ? -13.976 6.868 -0.877 1.00 94.31 109 SER A C 1
ATOM 906 O O . SER A 1 109 ? -13.598 5.906 -0.211 1.00 94.31 109 SER A O 1
ATOM 908 N N . ALA A 1 110 ? -13.263 7.996 -0.934 1.00 92.56 110 ALA A N 1
ATOM 909 C CA . ALA A 1 110 ? -12.001 8.156 -0.208 1.00 92.56 110 ALA A CA 1
ATOM 910 C C . ALA A 1 110 ? -12.157 7.920 1.309 1.00 92.56 110 ALA A C 1
ATOM 912 O O . ALA A 1 110 ? -11.303 7.284 1.919 1.00 92.56 110 ALA A O 1
ATOM 913 N N . GLU A 1 111 ? -13.275 8.367 1.896 1.00 93.25 111 GLU A N 1
ATOM 914 C CA . GLU A 1 111 ? -13.597 8.149 3.313 1.00 93.25 111 GLU A CA 1
ATOM 915 C C . GLU A 1 111 ? -13.830 6.663 3.627 1.00 93.25 111 GLU A C 1
ATOM 917 O O . GLU A 1 111 ? -13.400 6.164 4.667 1.00 93.25 111 GLU A O 1
ATOM 922 N N . GLU A 1 112 ? -14.484 5.919 2.732 1.00 94.88 112 GLU A N 1
ATOM 923 C CA . GLU A 1 112 ? -14.649 4.473 2.898 1.00 94.88 112 GLU A CA 1
ATOM 924 C C . GLU A 1 112 ? -13.321 3.730 2.785 1.00 94.88 112 GLU A C 1
ATOM 926 O O . GLU A 1 112 ? -13.089 2.802 3.557 1.00 94.88 112 GLU A O 1
ATOM 931 N N . ILE A 1 113 ? -12.450 4.130 1.856 1.00 95.38 113 ILE A N 1
ATOM 932 C CA . ILE A 1 113 ? -11.128 3.516 1.717 1.00 95.38 113 ILE A CA 1
ATOM 933 C C . ILE A 1 113 ? -10.303 3.761 2.980 1.00 95.38 113 ILE A C 1
ATOM 935 O O . ILE A 1 113 ? -9.761 2.803 3.519 1.00 95.38 113 ILE A O 1
ATOM 939 N N . GLU A 1 114 ? -10.250 4.995 3.489 1.00 94.38 114 GLU A N 1
ATOM 940 C CA . GLU A 1 114 ? -9.520 5.325 4.721 1.00 94.38 114 GLU A CA 1
ATOM 941 C C . GLU A 1 114 ? -10.003 4.475 5.907 1.00 94.38 114 GLU A C 1
ATOM 943 O O . GLU A 1 114 ? -9.199 3.794 6.543 1.00 94.38 114 GLU A O 1
ATOM 948 N N . ASN A 1 115 ? -11.321 4.430 6.140 1.00 93.38 115 ASN A N 1
ATOM 949 C CA . ASN A 1 115 ? -11.925 3.666 7.239 1.00 93.38 115 ASN A CA 1
ATOM 950 C C . ASN A 1 115 ? -11.749 2.143 7.108 1.00 93.38 115 ASN A C 1
ATOM 952 O O . ASN A 1 115 ? -11.818 1.414 8.102 1.00 93.38 115 ASN A O 1
ATOM 956 N N . ARG A 1 116 ? -11.601 1.632 5.882 1.00 95.31 116 ARG A N 1
ATOM 957 C CA . ARG A 1 116 ? -11.338 0.209 5.645 1.00 95.31 116 ARG A CA 1
ATOM 958 C C . ARG A 1 116 ? -9.861 -0.119 5.762 1.00 95.31 116 ARG A C 1
ATOM 960 O O . ARG A 1 116 ? -9.562 -1.183 6.291 1.00 95.31 116 ARG A O 1
ATOM 967 N N . PHE A 1 117 ? -8.987 0.763 5.281 1.00 95.50 117 PHE A N 1
ATOM 968 C CA . PHE A 1 117 ? -7.545 0.553 5.213 1.00 95.50 117 PHE A CA 1
ATOM 969 C C . PHE A 1 117 ? -6.892 0.600 6.596 1.00 95.50 117 PHE A C 1
ATOM 971 O O . PHE A 1 117 ? -6.131 -0.304 6.924 1.00 95.50 117 PHE A O 1
ATOM 978 N N . ILE A 1 118 ? -7.215 1.607 7.416 1.00 93.56 118 ILE A N 1
ATOM 979 C CA . ILE A 1 118 ? -6.607 1.824 8.739 1.00 93.56 118 ILE A CA 1
ATOM 980 C C . ILE A 1 118 ? -7.667 1.602 9.822 1.00 93.56 118 ILE A C 1
ATOM 982 O O . ILE A 1 118 ? -8.698 2.277 9.825 1.00 93.56 118 ILE A O 1
ATOM 986 N N . LYS A 1 119 ? -7.423 0.673 10.755 1.00 91.75 119 LYS A N 1
ATOM 987 C CA . LYS A 1 119 ? -8.340 0.368 11.872 1.00 91.75 119 LYS A CA 1
ATOM 988 C C . LYS A 1 119 ? -7.664 0.317 13.227 1.00 91.75 119 LYS A C 1
ATOM 990 O O . LYS A 1 119 ? -6.534 -0.211 13.292 1.00 91.75 119 LYS A O 1
#

Organism: NCBI:txid663364

pLDDT: mean 88.85, std 7.45, range [64.19, 96.75]

Radius of gyration: 13.12 Å; chains: 1; bounding box: 33×24×37 Å

Sequence (119 aa):
MNKIVIKPKSQKKFSLYCPFTNEKLYNDDSSFEIYEGAGNYLFSICEDCLFFDAGNNDEIENYWKDSALEAIEKFVENHKEENILVIEIQDNDDTYWFGFLNEDNIELSAEEIENRFIK

Secondary structure (DSSP, 8-state):
-EEEEE-----SS--BB-TTT-PBPEE-TT---EEE--TTEEEEEESSS--EE-TT-GGGGGT-SS-HHHHHHHHHHHTTTS-EEEEEEEETTEEEEEEEE-TT-----HHHHHHHHB-

Foldseek 3Di:
DAEDEDEDDDDPFKWFAALQPLHTFDDPRRDPQGPADDDQWQWKAKLPPRGIDRHPHCQLVVQPDRGPVRSVVVVCVVVVVWPKYWYWYDYPPIIMITIGTPPVPDDDDSVSSVVSGID